Protein AF-A0AAV3I1Y8-F1 (afdb_monomer_lite)

Sequence (54 aa):
MKSLFNRLTGKAVSRTAFVEHLGHEVVQHHPNWKVMISTDHKLMRIDTPLNSYY

Radius of gyration: 13.58 Å; chains: 1; bounding box: 31×30×34 Å

pLDDT: mean 73.7, std 11.26, range [44.22, 86.81]

Foldseek 3Di:
DDDPVCVVVVHPDDLLNVLVVVQVVCCVVPVQWDWDADSPVSDIDIHDDPPPPD

Structure (mmCIF, N/CA/C/O backbone):
data_AF-A0AAV3I1Y8-F1
#
_entry.id   AF-A0AAV3I1Y8-F1
#
loop_
_atom_site.group_PDB
_atom_site.id
_atom_site.type_symbol
_atom_site.label_atom_id
_atom_site.label_alt_id
_atom_site.label_comp_id
_atom_site.label_asym_id
_atom_site.label_entity_id
_atom_site.label_seq_id
_atom_site.pdbx_PDB_ins_code
_atom_site.Cartn_x
_atom_site.Cartn_y
_atom_site.Cartn_z
_atom_site.occupancy
_atom_site.B_iso_or_equiv
_atom_site.auth_seq_id
_atom_site.auth_comp_id
_atom_site.auth_asym_id
_atom_site.auth_atom_id
_atom_site.pdbx_PDB_model_num
ATOM 1 N N . MET A 1 1 ? -2.270 -1.748 24.147 1.00 49.12 1 MET A N 1
ATOM 2 C CA . MET A 1 1 ? -1.135 -1.759 23.195 1.00 49.12 1 MET A CA 1
ATOM 3 C C . MET A 1 1 ? -1.429 -0.744 22.085 1.00 49.12 1 MET A C 1
ATOM 5 O O . MET A 1 1 ? -2.335 -0.982 21.297 1.00 49.12 1 MET A O 1
ATOM 9 N N . LYS A 1 2 ? -0.792 0.439 22.078 1.00 54.00 2 LYS A N 1
ATOM 10 C CA . LYS A 1 2 ? -1.007 1.457 21.024 1.00 54.00 2 LYS A CA 1
ATOM 11 C C . LYS A 1 2 ? -0.103 1.127 19.828 1.00 54.00 2 LYS A C 1
ATOM 13 O O . LYS A 1 2 ? 1.084 0.900 20.026 1.00 54.00 2 LYS A O 1
ATOM 18 N N . SER A 1 3 ? -0.677 1.067 18.624 1.00 62.62 3 SER A N 1
ATOM 19 C CA . SER A 1 3 ? 0.039 0.799 17.365 1.00 62.62 3 SER A CA 1
ATOM 20 C C . SER A 1 3 ? 1.269 1.706 17.216 1.00 62.62 3 SER A C 1
ATOM 22 O O . SER A 1 3 ? 1.158 2.914 17.435 1.00 62.62 3 SER A O 1
ATOM 24 N N . LEU A 1 4 ? 2.416 1.143 16.811 1.00 65.94 4 LEU A N 1
ATOM 25 C CA . LEU A 1 4 ? 3.661 1.876 16.524 1.00 65.94 4 LEU A CA 1
ATOM 26 C C . LEU A 1 4 ? 3.416 3.044 15.554 1.00 65.94 4 LEU A C 1
ATOM 28 O O . LEU A 1 4 ? 3.996 4.114 15.697 1.00 65.94 4 LEU A O 1
ATOM 32 N N . PHE A 1 5 ? 2.469 2.879 14.634 1.00 60.91 5 PHE A N 1
ATOM 33 C CA . PHE A 1 5 ? 2.109 3.900 13.660 1.00 60.91 5 PHE A CA 1
ATOM 34 C C . PHE A 1 5 ? 1.382 5.109 14.266 1.00 60.91 5 PHE A C 1
ATOM 36 O O . PHE A 1 5 ? 1.661 6.248 13.899 1.00 60.91 5 PHE A O 1
ATOM 43 N N . ASN A 1 6 ? 0.528 4.885 15.272 1.00 60.69 6 ASN A N 1
ATOM 44 C CA . ASN A 1 6 ? -0.109 5.974 16.026 1.00 60.69 6 ASN A CA 1
ATOM 45 C C . ASN A 1 6 ? 0.917 6.768 16.842 1.00 60.69 6 ASN A C 1
ATOM 47 O O . ASN A 1 6 ? 0.703 7.936 17.155 1.00 60.69 6 ASN A O 1
ATOM 51 N N . ARG A 1 7 ? 2.032 6.123 17.204 1.00 59.41 7 ARG A N 1
ATOM 52 C CA . ARG A 1 7 ? 3.146 6.755 17.910 1.00 59.41 7 ARG A CA 1
ATOM 53 C C . ARG A 1 7 ? 4.045 7.555 16.961 1.00 59.41 7 ARG A C 1
ATOM 55 O O . ARG A 1 7 ? 4.543 8.591 17.374 1.00 59.41 7 ARG A O 1
ATOM 62 N N . LEU A 1 8 ? 4.216 7.108 15.715 1.00 63.38 8 LEU A N 1
ATOM 63 C CA . LEU A 1 8 ? 5.016 7.802 14.697 1.00 63.38 8 LEU A CA 1
ATOM 64 C C . LEU A 1 8 ? 4.287 9.001 14.075 1.00 63.38 8 LEU A C 1
ATOM 66 O O . LEU A 1 8 ? 4.899 10.032 13.834 1.00 63.38 8 LEU A O 1
ATOM 70 N N . THR A 1 9 ? 2.979 8.888 13.841 1.00 61.97 9 THR A N 1
ATOM 71 C CA . THR A 1 9 ? 2.188 9.938 13.170 1.00 61.97 9 THR A CA 1
ATOM 72 C C . THR A 1 9 ? 1.482 10.892 14.137 1.00 61.97 9 THR A C 1
ATOM 74 O O . THR A 1 9 ? 0.873 11.869 13.707 1.00 61.97 9 THR A O 1
ATOM 77 N N . GLY A 1 10 ? 1.504 10.600 15.444 1.00 63.47 10 GLY A N 1
ATOM 78 C CA . GLY A 1 10 ? 0.796 11.371 16.476 1.00 63.47 10 GLY A CA 1
ATOM 79 C C . GLY A 1 10 ? -0.734 11.366 16.341 1.00 63.47 10 GLY A C 1
ATOM 80 O O . GLY A 1 10 ? -1.425 11.996 17.139 1.00 63.47 10 GLY A O 1
ATOM 81 N N . LYS A 1 11 ? -1.280 10.655 15.348 1.00 64.06 11 LYS A N 1
ATOM 82 C CA . LYS A 1 11 ? -2.708 10.570 15.041 1.00 64.06 11 LYS A CA 1
ATOM 83 C C . LYS A 1 11 ? -3.154 9.117 15.107 1.00 64.06 11 LYS A C 1
ATOM 85 O O . LYS A 1 11 ? -2.390 8.200 14.817 1.00 64.06 11 LYS A O 1
ATOM 90 N N . ALA A 1 12 ? -4.407 8.897 15.495 1.00 64.44 12 ALA A N 1
ATOM 91 C CA . ALA A 1 12 ? -5.030 7.589 15.359 1.00 64.44 12 ALA A CA 1
ATOM 92 C C . ALA A 1 12 ? -5.273 7.329 13.864 1.00 64.44 12 ALA A C 1
ATOM 94 O O . ALA A 1 12 ? -6.300 7.722 13.317 1.00 64.44 12 ALA A O 1
ATOM 95 N N . VAL A 1 13 ? -4.295 6.726 13.190 1.00 67.75 13 VAL A N 1
ATOM 96 C CA . VAL A 1 13 ? -4.410 6.377 11.773 1.00 67.75 13 VAL A CA 1
ATOM 97 C C . VAL A 1 13 ? -5.171 5.061 11.680 1.00 67.75 13 VAL A C 1
ATOM 99 O O . VAL A 1 13 ? -4.829 4.075 12.340 1.00 67.75 13 VAL A O 1
ATOM 102 N N . SER A 1 14 ? -6.237 5.048 10.878 1.00 76.38 14 SER A N 1
ATOM 103 C CA . SER A 1 14 ? -6.972 3.816 10.599 1.00 76.38 14 SER A CA 1
ATOM 104 C C . SER A 1 14 ? -6.022 2.788 9.992 1.00 76.38 14 SER A C 1
ATOM 106 O O . SER A 1 14 ? -5.209 3.124 9.130 1.00 76.38 14 SER A O 1
ATOM 108 N N . ARG A 1 15 ? -6.134 1.518 10.405 1.00 74.69 15 ARG A N 1
ATOM 109 C CA . ARG A 1 15 ? -5.281 0.454 9.855 1.00 74.69 15 ARG A CA 1
ATOM 110 C C . ARG A 1 15 ? -5.397 0.384 8.325 1.00 74.69 15 ARG A C 1
ATOM 112 O O . ARG A 1 15 ? -4.406 0.094 7.677 1.00 74.69 15 ARG A O 1
ATOM 119 N N . THR A 1 16 ? -6.558 0.715 7.760 1.00 77.62 16 THR A N 1
ATOM 120 C CA . THR A 1 16 ? -6.774 0.796 6.308 1.00 77.62 16 THR A CA 1
ATOM 121 C C . THR A 1 16 ? -5.878 1.849 5.655 1.00 77.62 16 THR A C 1
ATOM 123 O O . THR A 1 16 ? -5.078 1.503 4.795 1.00 77.62 16 THR A O 1
ATOM 126 N N . ALA A 1 17 ? -5.912 3.089 6.154 1.00 77.75 17 ALA A N 1
ATOM 127 C CA . ALA A 1 17 ? -5.094 4.187 5.635 1.00 77.75 17 ALA A CA 1
ATOM 128 C C . ALA A 1 17 ? -3.588 3.908 5.769 1.00 77.75 17 ALA A C 1
ATOM 130 O O . ALA A 1 17 ? -2.795 4.301 4.921 1.00 77.75 17 ALA A O 1
ATOM 131 N N . PHE A 1 18 ? -3.188 3.199 6.829 1.00 80.00 18 PHE A N 1
ATOM 132 C CA . PHE A 1 18 ? -1.804 2.768 6.999 1.00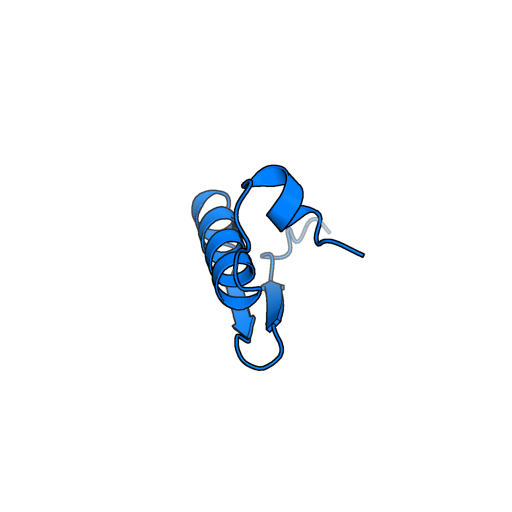 80.00 18 PHE A CA 1
ATOM 133 C C . PHE A 1 18 ? -1.369 1.770 5.920 1.00 80.00 18 PHE A C 1
ATOM 135 O O . PHE A 1 18 ? -0.305 1.930 5.328 1.00 80.00 18 PHE A O 1
ATOM 142 N N . VAL A 1 19 ? -2.186 0.749 5.660 1.00 80.00 19 VAL A N 1
ATOM 143 C CA . VAL A 1 19 ? -1.856 -0.278 4.669 1.00 80.00 19 VAL A CA 1
ATOM 144 C C . VAL A 1 19 ? -1.861 0.307 3.250 1.00 80.00 19 VAL A C 1
ATOM 146 O O . VAL A 1 19 ? -0.973 -0.011 2.466 1.00 80.00 19 VAL A O 1
ATOM 149 N N . GLU A 1 20 ? -2.793 1.211 2.941 1.00 81.81 20 GLU A N 1
ATOM 150 C CA . GLU A 1 20 ? -2.814 1.957 1.673 1.00 81.81 20 GLU A CA 1
ATOM 151 C C . GLU A 1 20 ? -1.558 2.810 1.477 1.00 81.81 20 GLU A C 1
ATOM 153 O O . GLU A 1 20 ? -0.932 2.750 0.417 1.00 81.81 20 GLU A O 1
ATOM 158 N N . HIS A 1 21 ? -1.151 3.554 2.510 1.00 83.88 21 HIS A N 1
ATOM 159 C CA . HIS A 1 21 ? 0.062 4.367 2.460 1.00 83.88 21 HIS A CA 1
ATOM 160 C C . HIS A 1 21 ? 1.313 3.508 2.238 1.00 83.88 21 HIS A C 1
ATOM 162 O O . HIS A 1 21 ? 2.107 3.815 1.353 1.00 83.88 21 HIS A O 1
ATOM 168 N N . LEU A 1 22 ? 1.455 2.392 2.962 1.00 83.25 22 LEU A N 1
ATOM 169 C CA . LEU A 1 22 ? 2.566 1.459 2.744 1.00 83.25 22 LEU A CA 1
ATOM 170 C C . LEU A 1 22 ? 2.587 0.896 1.323 1.00 83.25 22 LEU A C 1
ATOM 172 O O . LEU A 1 22 ? 3.658 0.758 0.735 1.00 83.25 22 LEU A O 1
ATOM 176 N N . GLY A 1 23 ? 1.423 0.572 0.761 1.00 83.81 23 GLY A N 1
ATOM 177 C CA . GLY A 1 23 ? 1.344 0.094 -0.612 1.00 83.81 23 GLY A CA 1
ATOM 178 C C . GLY A 1 23 ? 1.834 1.118 -1.627 1.00 83.81 23 GLY A C 1
ATOM 179 O O . GLY A 1 23 ? 2.585 0.761 -2.535 1.00 83.81 23 GLY A O 1
ATOM 180 N N . HIS A 1 24 ? 1.472 2.385 -1.431 1.00 84.25 24 HIS A N 1
ATOM 181 C CA . HIS A 1 24 ? 1.961 3.489 -2.250 1.00 84.25 24 HIS A CA 1
ATOM 182 C C . HIS A 1 24 ? 3.479 3.659 -2.155 1.00 84.25 24 HIS A C 1
ATOM 184 O O . HIS A 1 24 ? 4.136 3.720 -3.192 1.00 84.25 24 HIS A O 1
ATOM 190 N N . GLU A 1 25 ? 4.037 3.678 -0.943 1.00 85.56 25 GLU A N 1
ATOM 191 C CA . GLU A 1 25 ? 5.487 3.8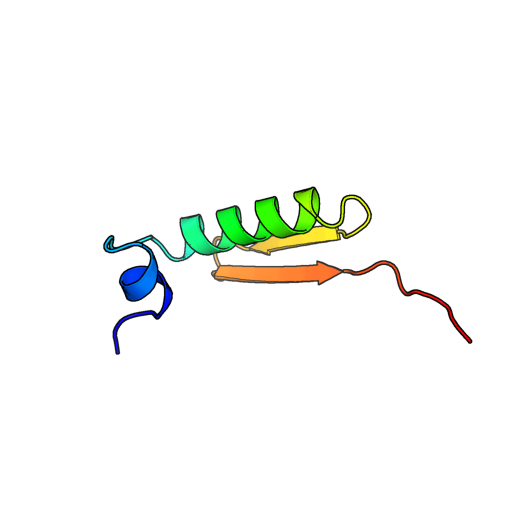10 -0.732 1.00 85.56 25 GLU A CA 1
ATOM 192 C C . GLU A 1 25 ? 6.255 2.675 -1.428 1.00 85.56 25 GLU A C 1
ATOM 194 O O . GLU A 1 25 ? 7.241 2.910 -2.126 1.00 85.56 25 GLU A O 1
ATOM 199 N N . VAL A 1 26 ? 5.769 1.434 -1.316 1.00 84.19 26 VAL A N 1
ATOM 200 C CA . VAL A 1 26 ? 6.414 0.276 -1.953 1.00 84.19 26 VAL A CA 1
ATOM 201 C C . VAL A 1 26 ? 6.398 0.380 -3.479 1.00 84.19 26 VAL A C 1
ATOM 203 O O . VAL A 1 26 ? 7.426 0.123 -4.099 1.00 84.19 26 VAL A O 1
ATOM 206 N N . VAL A 1 27 ? 5.281 0.783 -4.095 1.00 83.75 27 VAL A N 1
ATOM 207 C CA . VAL A 1 27 ? 5.208 0.960 -5.560 1.00 83.75 27 VAL A CA 1
ATOM 208 C C . VAL A 1 27 ? 6.071 2.135 -6.027 1.00 83.75 27 VAL A C 1
ATOM 210 O O . VAL A 1 27 ? 6.689 2.050 -7.086 1.00 83.75 27 VAL A O 1
ATOM 213 N N . GLN A 1 28 ? 6.157 3.216 -5.247 1.00 85.94 28 GLN A N 1
ATOM 214 C CA . GLN A 1 28 ? 7.016 4.357 -5.581 1.00 85.94 28 GLN A CA 1
ATOM 215 C C . GLN A 1 28 ? 8.504 3.991 -5.564 1.00 85.94 28 GLN 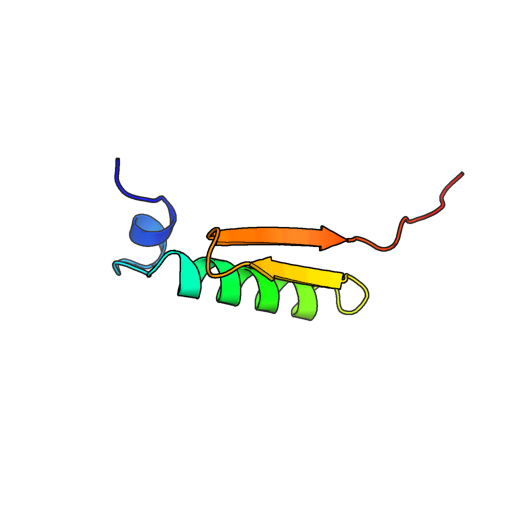A C 1
ATOM 217 O O . GLN A 1 28 ? 9.237 4.374 -6.476 1.00 85.94 28 GLN A O 1
ATOM 222 N N . HIS A 1 29 ? 8.953 3.234 -4.561 1.00 86.81 29 HIS A N 1
ATOM 223 C CA . HIS A 1 29 ? 10.350 2.804 -4.459 1.00 86.81 29 HIS A CA 1
ATOM 224 C C . HIS A 1 29 ? 10.685 1.614 -5.369 1.00 86.81 29 HIS A C 1
ATOM 226 O O . HIS A 1 29 ? 11.822 1.483 -5.830 1.00 86.81 29 HIS A O 1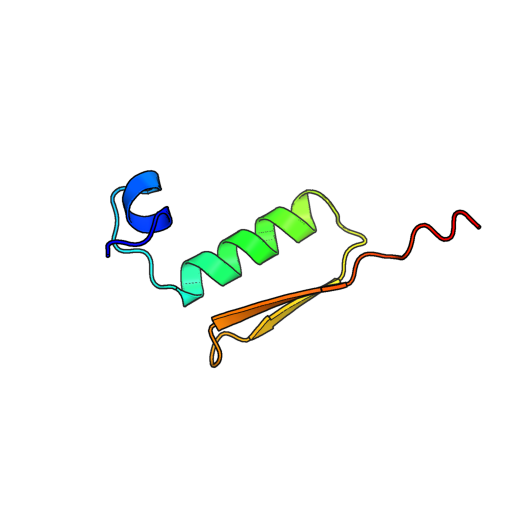
ATOM 232 N N . HIS A 1 30 ? 9.705 0.757 -5.653 1.00 83.44 30 HIS A N 1
ATOM 233 C CA . HIS A 1 30 ? 9.863 -0.441 -6.466 1.00 83.44 30 HIS A CA 1
ATOM 234 C C . HIS A 1 30 ? 8.713 -0.570 -7.477 1.00 83.44 30 HIS A C 1
ATOM 236 O O . HIS A 1 30 ? 7.813 -1.390 -7.292 1.00 83.44 30 HIS A O 1
ATOM 242 N N . PRO A 1 31 ? 8.753 0.177 -8.597 1.00 81.50 31 PRO A N 1
ATOM 243 C CA . PRO A 1 31 ? 7.661 0.198 -9.576 1.00 81.50 31 PRO A CA 1
ATOM 244 C C . PRO A 1 31 ? 7.393 -1.164 -10.233 1.00 81.50 31 PRO A C 1
ATOM 246 O O . PRO A 1 31 ? 6.308 -1.400 -10.755 1.00 81.50 31 PRO A O 1
ATOM 249 N N . ASN A 1 32 ? 8.365 -2.079 -10.180 1.00 83.31 32 ASN A N 1
ATOM 250 C CA . ASN A 1 32 ? 8.248 -3.437 -10.715 1.00 83.31 32 ASN A CA 1
ATOM 251 C C . ASN A 1 32 ? 7.661 -4.440 -9.708 1.00 83.31 32 ASN A C 1
ATOM 253 O O . ASN A 1 32 ? 7.501 -5.614 -10.039 1.00 83.31 32 ASN A O 1
ATOM 257 N N . TRP A 1 33 ? 7.406 -4.024 -8.467 1.00 84.06 33 TRP A N 1
ATOM 258 C CA . TRP A 1 33 ? 6.824 -4.885 -7.444 1.00 84.06 33 TRP A CA 1
ATOM 259 C C . TRP A 1 33 ? 5.311 -4.794 -7.513 1.00 84.06 33 TRP A C 1
ATOM 261 O O . TRP A 1 33 ? 4.731 -3.713 -7.616 1.00 84.06 33 TRP A O 1
ATOM 271 N N . LYS A 1 34 ? 4.654 -5.946 -7.429 1.00 84.06 34 LYS A N 1
ATOM 272 C CA . LYS A 1 34 ? 3.200 -5.992 -7.422 1.00 84.06 34 LYS A CA 1
ATOM 273 C C . LYS A 1 34 ? 2.718 -5.978 -5.982 1.00 84.06 34 LYS A C 1
ATOM 275 O O . LYS A 1 34 ? 2.968 -6.904 -5.217 1.00 84.06 34 LYS A O 1
ATOM 280 N N . VAL A 1 35 ? 2.005 -4.920 -5.619 1.00 83.31 35 VAL A N 1
ATOM 281 C CA . VAL A 1 35 ? 1.383 -4.789 -4.304 1.00 83.31 35 VAL A CA 1
ATOM 282 C C . VAL A 1 35 ? -0.098 -5.138 -4.402 1.00 83.31 35 VAL A C 1
ATOM 284 O O . VAL A 1 35 ? -0.816 -4.612 -5.249 1.00 83.31 35 VAL A O 1
ATOM 287 N N . MET A 1 36 ? -0.570 -6.003 -3.509 1.00 85.19 36 MET A N 1
ATOM 288 C CA . MET A 1 36 ? -1.991 -6.282 -3.309 1.00 85.19 36 MET A CA 1
ATOM 289 C C . MET A 1 36 ? -2.389 -5.909 -1.884 1.00 85.19 36 MET A C 1
ATOM 291 O O . MET A 1 36 ? -1.798 -6.394 -0.918 1.00 85.19 36 MET A O 1
ATOM 295 N N . ILE A 1 37 ? -3.415 -5.070 -1.753 1.00 82.12 37 ILE A N 1
ATOM 296 C CA . ILE A 1 37 ? -3.925 -4.591 -0.467 1.00 82.12 37 ILE A CA 1
ATOM 297 C C . ILE A 1 37 ? -5.322 -5.161 -0.257 1.00 82.12 37 ILE A C 1
ATOM 299 O O . ILE A 1 37 ? -6.231 -4.900 -1.041 1.00 82.12 37 ILE A O 1
ATOM 303 N N . SER A 1 38 ? -5.506 -5.927 0.815 1.00 77.00 38 SER A N 1
ATOM 304 C CA . SER A 1 38 ? -6.830 -6.302 1.299 1.00 77.00 38 SER A CA 1
ATOM 305 C C . SER A 1 38 ? -7.202 -5.369 2.442 1.00 77.00 38 SER A C 1
ATOM 307 O O . SER A 1 38 ? -6.691 -5.498 3.555 1.00 77.00 38 SER A O 1
ATOM 309 N N . THR A 1 39 ? -8.084 -4.413 2.168 1.00 71.19 39 THR A N 1
ATOM 310 C CA . THR A 1 39 ? -8.582 -3.446 3.158 1.00 71.19 39 THR A CA 1
ATOM 311 C C . THR A 1 39 ? -9.523 -4.090 4.178 1.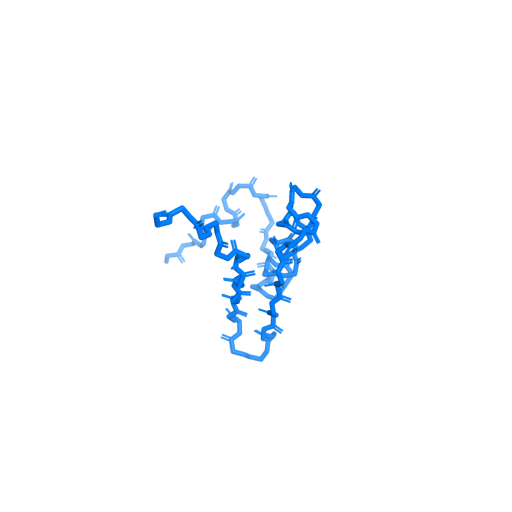00 71.19 39 THR A C 1
ATOM 313 O O . THR A 1 39 ? -9.493 -3.709 5.348 1.00 71.19 39 THR A O 1
ATOM 316 N N . ASP A 1 40 ? -10.282 -5.106 3.760 1.00 76.00 40 ASP A N 1
ATOM 317 C CA . ASP A 1 40 ? -11.191 -5.897 4.601 1.00 76.00 40 ASP A CA 1
ATOM 318 C C . ASP A 1 40 ? -10.423 -6.686 5.676 1.00 76.00 40 ASP A C 1
ATOM 320 O O . ASP A 1 40 ? -10.622 -6.506 6.880 1.00 76.00 40 ASP A O 1
ATOM 324 N N . HIS A 1 41 ? -9.412 -7.443 5.243 1.00 76.19 41 HIS A N 1
ATOM 325 C CA . HIS A 1 41 ? -8.564 -8.234 6.137 1.00 76.19 41 HIS A CA 1
ATOM 326 C C . HIS A 1 41 ? -7.397 -7.428 6.728 1.00 76.19 41 HIS A C 1
ATOM 328 O O . HIS A 1 41 ? -6.689 -7.912 7.612 1.00 76.19 41 HIS A O 1
ATOM 334 N N . LYS A 1 42 ? -7.194 -6.184 6.270 1.00 71.81 42 LYS A N 1
ATOM 335 C CA . LYS A 1 42 ? -6.074 -5.297 6.641 1.00 71.81 42 LYS A CA 1
ATOM 336 C C . LYS A 1 42 ? -4.713 -5.970 6.423 1.00 71.81 42 LYS A C 1
ATOM 338 O O . LYS A 1 42 ? -3.823 -5.874 7.271 1.00 71.81 42 LYS A O 1
ATOM 343 N N . LEU A 1 43 ? -4.584 -6.663 5.296 1.00 76.62 43 LEU A N 1
ATOM 344 C CA . LEU A 1 43 ? -3.386 -7.389 4.879 1.00 76.62 43 LEU A CA 1
ATOM 345 C C . LEU A 1 43 ? -2.787 -6.738 3.636 1.00 76.62 43 LEU A C 1
ATOM 347 O O . LEU A 1 43 ? -3.507 -6.231 2.778 1.00 76.62 43 LEU A O 1
ATOM 351 N N . MET A 1 44 ? -1.465 -6.803 3.525 1.00 83.06 44 MET A N 1
ATOM 352 C CA . MET A 1 44 ? -0.728 -6.399 2.333 1.00 83.06 44 MET A CA 1
ATOM 353 C C . MET A 1 44 ? 0.169 -7.542 1.900 1.00 83.06 44 MET A C 1
ATOM 355 O O . MET A 1 44 ? 0.874 -8.131 2.719 1.00 83.06 44 MET A O 1
ATOM 359 N N . ARG A 1 45 ? 0.128 -7.841 0.607 1.00 83.81 45 ARG A N 1
ATOM 360 C CA . ARG A 1 45 ? 1.016 -8.790 -0.050 1.00 83.81 45 ARG A CA 1
ATOM 361 C C . ARG A 1 45 ? 1.872 -8.030 -1.051 1.00 83.81 45 ARG A C 1
ATOM 363 O O . ARG A 1 45 ? 1.362 -7.199 -1.798 1.00 83.81 45 ARG A O 1
ATOM 370 N N . ILE A 1 46 ? 3.164 -8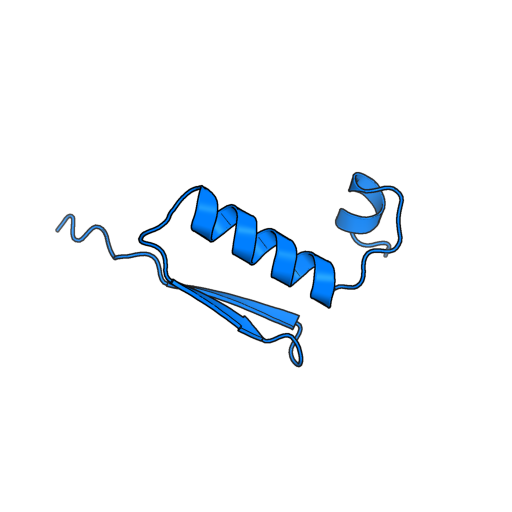.323 -1.043 1.00 84.62 46 ILE A N 1
ATOM 371 C CA . ILE A 1 46 ? 4.136 -7.777 -1.982 1.00 84.62 46 ILE A CA 1
ATOM 372 C C . ILE A 1 46 ? 4.676 -8.969 -2.756 1.00 84.62 46 ILE A C 1
ATOM 374 O O . ILE A 1 46 ? 5.362 -9.814 -2.184 1.00 84.62 46 ILE A O 1
ATOM 378 N N . ASP A 1 47 ? 4.337 -9.051 -4.033 1.00 81.94 47 ASP A N 1
ATOM 379 C CA . ASP A 1 47 ? 4.995 -9.965 -4.950 1.00 81.94 47 ASP A CA 1
ATOM 380 C C . ASP A 1 47 ? 6.170 -9.203 -5.567 1.00 81.94 47 ASP A C 1
ATOM 382 O O . ASP A 1 47 ? 6.012 -8.311 -6.410 1.00 81.94 47 ASP A O 1
ATOM 386 N N . THR A 1 48 ? 7.365 -9.518 -5.079 1.00 80.50 48 THR A N 1
ATOM 387 C CA . THR A 1 48 ? 8.599 -9.027 -5.676 1.00 80.50 48 THR A CA 1
ATOM 388 C C . THR A 1 48 ? 8.845 -9.815 -6.966 1.00 80.50 48 THR A C 1
ATOM 390 O O . THR A 1 48 ? 8.615 -11.029 -6.998 1.00 80.50 48 THR A O 1
ATOM 393 N N . PRO A 1 49 ? 9.296 -9.174 -8.058 1.00 70.06 49 PRO A N 1
ATOM 394 C CA . PRO A 1 49 ? 9.864 -9.917 -9.161 1.00 70.06 49 PRO A CA 1
ATOM 395 C C . PRO A 1 49 ? 11.035 -10.689 -8.562 1.00 70.06 49 PRO A C 1
ATOM 397 O O . PRO A 1 49 ? 11.945 -10.088 -7.983 1.00 70.06 49 PRO A O 1
ATOM 400 N N . LEU A 1 50 ? 10.965 -12.021 -8.620 1.00 64.88 50 LEU A N 1
ATOM 401 C CA . LEU A 1 50 ? 12.103 -12.856 -8.280 1.00 64.88 50 LEU A CA 1
ATOM 402 C C . LEU A 1 50 ? 13.270 -12.321 -9.105 1.00 64.88 50 LEU A C 1
ATOM 404 O O . LEU A 1 50 ? 13.263 -12.403 -10.332 1.00 64.88 50 LEU A O 1
ATOM 408 N N . ASN A 1 51 ? 14.269 -11.767 -8.428 1.00 54.47 51 ASN A N 1
ATOM 409 C CA . ASN A 1 51 ? 15.600 -11.769 -8.988 1.00 54.47 51 ASN A CA 1
ATOM 410 C C . ASN A 1 51 ? 15.956 -13.253 -9.092 1.00 54.47 51 ASN A C 1
ATOM 412 O O . ASN A 1 51 ? 16.356 -13.874 -8.108 1.00 54.47 51 ASN A O 1
ATOM 416 N N . SER A 1 52 ? 15.698 -13.845 -10.258 1.00 52.94 52 SER A N 1
ATOM 417 C CA . SER A 1 52 ? 16.234 -15.137 -10.663 1.00 52.94 52 SER A CA 1
ATOM 418 C C . SER A 1 52 ? 17.749 -14.992 -10.804 1.00 52.94 52 SER A C 1
ATOM 420 O O . SER A 1 52 ? 18.280 -14.990 -11.906 1.00 52.94 52 SER A O 1
ATOM 422 N N . TYR A 1 53 ? 18.445 -14.816 -9.684 1.00 55.91 53 TYR A N 1
ATOM 423 C CA . TYR A 1 53 ? 19.849 -15.169 -9.574 1.00 55.91 53 TYR A CA 1
ATOM 424 C C . TYR A 1 53 ? 19.875 -16.618 -9.091 1.00 55.91 53 TYR A C 1
ATOM 426 O O . TYR A 1 53 ? 19.891 -16.882 -7.889 1.00 55.91 53 TYR A O 1
ATOM 434 N N . TYR A 1 54 ? 19.753 -17.531 -10.052 1.00 44.22 54 TYR A N 1
ATOM 435 C CA . TYR A 1 54 ? 20.246 -18.900 -9.928 1.00 44.22 54 TYR A CA 1
ATOM 436 C C . TYR A 1 54 ? 21.590 -18.971 -10.646 1.00 44.22 54 TYR A C 1
ATOM 438 O O . TYR A 1 54 ? 21.694 -18.326 -11.717 1.00 44.22 54 TYR A O 1
#

Organism: NCBI:txid1051347

Secondary structure (DSSP, 8-state):
---HHHHHHSS---HHHHHHHHHHHHHHH-TTSEEEEETTTTEEEEE-------